Protein AF-A0A662KPR7-F1 (afdb_monomer_lite)

Radius of gyration: 10.77 Å; chains: 1; bounding box: 23×22×25 Å

pLDDT: mean 80.01, std 6.45, range [57.12, 87.06]

Structure (mmCIF, N/CA/C/O backbone):
data_AF-A0A662KPR7-F1
#
_entry.id   AF-A0A662KPR7-F1
#
loop_
_atom_site.group_PDB
_atom_site.id
_atom_site.type_symbol
_atom_site.label_atom_id
_atom_site.label_alt_id
_atom_site.label_comp_id
_atom_site.label_asym_id
_atom_site.label_entity_id
_atom_site.label_seq_id
_atom_site.pdbx_PDB_ins_code
_atom_site.Cartn_x
_atom_site.Cartn_y
_atom_site.Cartn_z
_atom_site.occupancy
_atom_site.B_iso_or_equiv
_atom_site.auth_seq_id
_atom_site.auth_comp_id
_atom_site.auth_asym_id
_atom_site.auth_atom_id
_atom_site.pdbx_PDB_model_num
ATOM 1 N N . MET A 1 1 ? 10.478 -0.808 4.929 1.00 57.12 1 MET A N 1
ATOM 2 C CA . MET A 1 1 ? 9.415 0.220 4.845 1.00 57.12 1 MET A CA 1
ATOM 3 C C . MET A 1 1 ? 8.124 -0.328 5.430 1.00 57.12 1 MET A C 1
ATOM 5 O O . MET A 1 1 ? 7.735 -1.445 5.127 1.00 57.12 1 MET A O 1
ATOM 9 N N . SER A 1 2 ? 7.493 0.449 6.296 1.00 67.38 2 SER A N 1
ATOM 10 C CA . SER A 1 2 ? 6.305 0.087 7.067 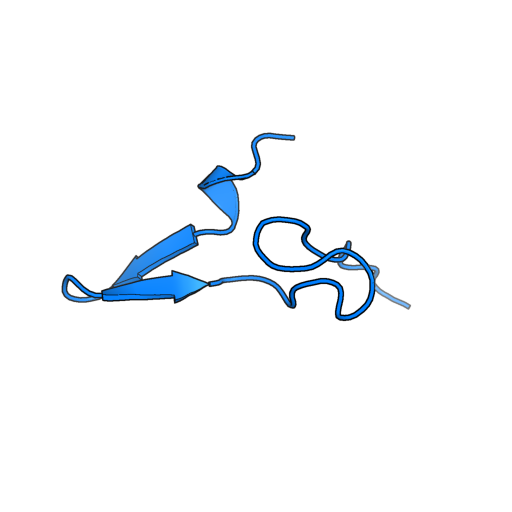1.00 67.38 2 SER A CA 1
ATOM 11 C C . SER A 1 2 ? 5.014 0.156 6.230 1.00 67.38 2 SER A C 1
ATOM 13 O O . SER A 1 2 ? 4.662 1.238 5.772 1.00 67.38 2 SER A O 1
ATOM 15 N N . LYS A 1 3 ? 4.298 -0.969 6.047 1.00 64.75 3 LYS A N 1
ATOM 16 C CA . LYS A 1 3 ? 3.100 -1.100 5.172 1.00 64.75 3 LYS A CA 1
ATOM 17 C C . LYS A 1 3 ? 1.932 -0.162 5.529 1.00 64.75 3 LYS A C 1
ATOM 19 O O . LYS A 1 3 ? 1.196 0.273 4.653 1.00 64.75 3 LYS A O 1
ATOM 24 N N . TRP A 1 4 ? 1.799 0.181 6.806 1.00 75.06 4 TRP A N 1
ATOM 25 C CA . TRP A 1 4 ? 0.793 1.089 7.364 1.00 75.06 4 TRP A CA 1
ATOM 26 C C . TRP A 1 4 ? 0.911 2.527 6.847 1.00 75.06 4 TRP A C 1
ATOM 28 O O . TRP A 1 4 ? -0.086 3.231 6.798 1.00 75.06 4 TRP A O 1
ATOM 38 N N . LYS A 1 5 ? 2.089 2.940 6.357 1.00 76.88 5 LYS A N 1
ATOM 39 C CA . LYS A 1 5 ? 2.290 4.272 5.759 1.00 76.88 5 LYS A CA 1
ATOM 40 C C . LYS A 1 5 ? 1.493 4.492 4.466 1.00 76.88 5 LYS A C 1
ATOM 42 O O . LYS A 1 5 ? 1.325 5.631 4.042 1.00 76.88 5 LYS A O 1
ATOM 47 N N . PHE A 1 6 ? 1.032 3.414 3.830 1.00 79.50 6 PHE A N 1
ATOM 48 C CA . PHE A 1 6 ? 0.237 3.465 2.601 1.00 79.50 6 PHE A CA 1
ATOM 49 C C . PHE A 1 6 ? -1.273 3.466 2.858 1.00 79.50 6 PHE A C 1
ATOM 51 O O . PHE A 1 6 ? -2.048 3.484 1.904 1.00 79.50 6 PHE A O 1
ATOM 58 N N . TYR A 1 7 ? -1.686 3.467 4.123 1.00 81.56 7 TYR A N 1
ATOM 59 C CA . TYR A 1 7 ? -3.066 3.669 4.531 1.00 81.56 7 TYR A CA 1
ATOM 60 C C . TYR A 1 7 ? -3.173 5.049 5.180 1.00 81.56 7 TYR A C 1
ATOM 62 O O . TYR A 1 7 ? -2.362 5.408 6.032 1.00 81.56 7 TYR A O 1
ATOM 70 N N . GLU A 1 8 ? -4.142 5.841 4.746 1.00 8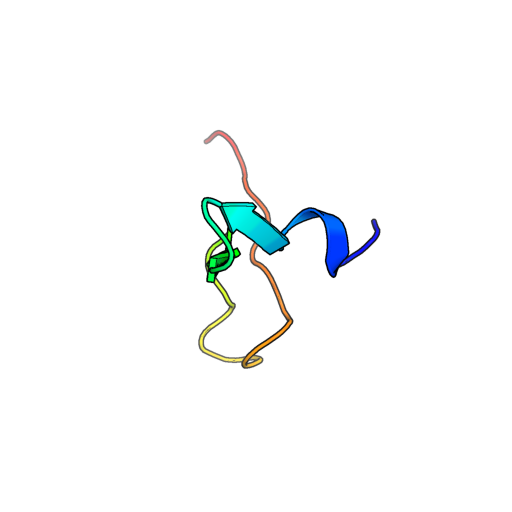4.25 8 GLU A N 1
ATOM 71 C CA . GLU A 1 8 ? -4.448 7.152 5.304 1.00 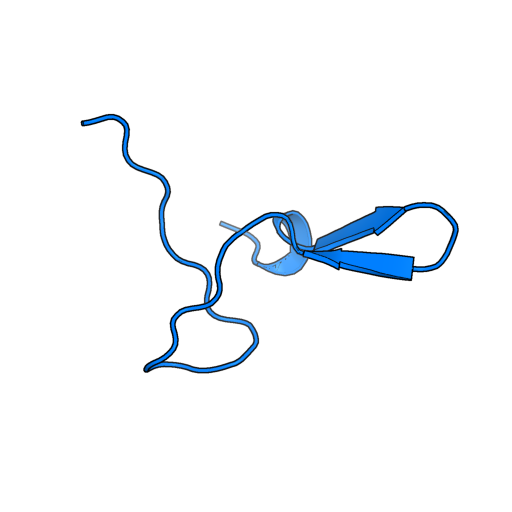84.25 8 GLU A CA 1
ATOM 72 C C . GLU A 1 8 ? -5.910 7.169 5.718 1.00 84.25 8 GLU A C 1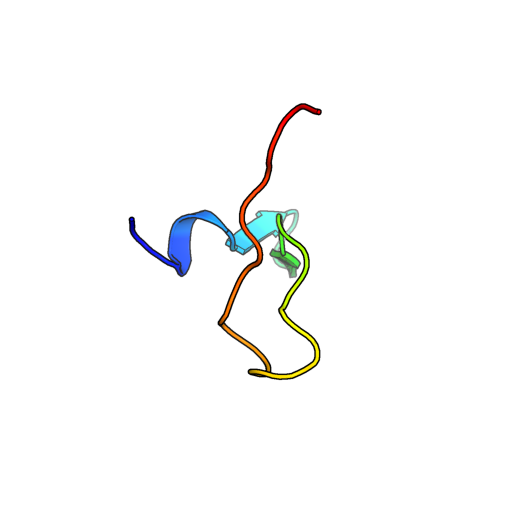
ATOM 74 O O . GLU A 1 8 ? -6.777 6.737 4.970 1.00 84.25 8 GLU A O 1
ATOM 79 N N . VAL A 1 9 ? -6.188 7.655 6.922 1.00 85.38 9 VAL A N 1
ATOM 80 C CA . VAL A 1 9 ? -7.565 7.835 7.368 1.00 85.38 9 VAL A CA 1
ATOM 81 C C . VAL A 1 9 ? -7.969 9.261 7.028 1.00 85.38 9 VAL A C 1
ATOM 83 O O . VAL A 1 9 ? -7.465 10.206 7.631 1.00 85.38 9 VAL A O 1
ATOM 86 N N . LYS A 1 10 ? -8.864 9.409 6.055 1.00 84.75 10 LYS A N 1
ATOM 87 C CA . LYS A 1 10 ? -9.487 10.683 5.700 1.00 84.75 10 LYS A CA 1
ATOM 88 C C . LYS A 1 10 ? -10.950 10.626 6.093 1.00 84.75 10 LYS A C 1
ATOM 90 O O . LYS A 1 10 ? -11.678 9.736 5.666 1.00 84.75 10 LYS A O 1
ATOM 95 N N . ASP A 1 11 ? -11.352 11.558 6.951 1.00 83.19 11 ASP A N 1
ATOM 96 C CA . ASP A 1 11 ? -12.744 11.720 7.384 1.00 83.19 11 ASP A CA 1
ATOM 97 C C . ASP A 1 11 ? -13.364 10.427 7.962 1.00 83.19 11 ASP A C 1
ATOM 99 O O . ASP A 1 11 ? -14.478 10.021 7.645 1.00 83.19 11 ASP A O 1
ATOM 103 N N . GLY A 1 12 ? -12.579 9.691 8.758 1.00 87.06 12 GLY A N 1
ATOM 104 C CA . GLY A 1 12 ? -13.001 8.415 9.352 1.00 87.06 12 GLY A CA 1
ATOM 105 C C . GLY A 1 12 ? -13.038 7.224 8.386 1.00 87.06 12 GLY A C 1
ATOM 106 O O . GLY A 1 12 ? -13.356 6.114 8.809 1.00 87.06 12 GLY A O 1
ATOM 107 N N . LYS A 1 13 ? -12.673 7.410 7.111 1.00 81.62 13 LYS A N 1
ATOM 108 C CA . LYS A 1 13 ? -12.562 6.338 6.115 1.00 81.62 13 LYS A CA 1
ATOM 109 C C . LYS A 1 13 ? -11.101 5.998 5.849 1.00 81.62 13 LYS A C 1
ATOM 111 O O . LYS A 1 13 ? -10.260 6.872 5.659 1.00 81.62 13 LYS A O 1
ATOM 116 N N . LEU A 1 14 ? -10.803 4.701 5.844 1.00 83.44 14 LEU A N 1
ATOM 117 C CA . LEU A 1 14 ? -9.483 4.175 5.516 1.00 83.44 14 LE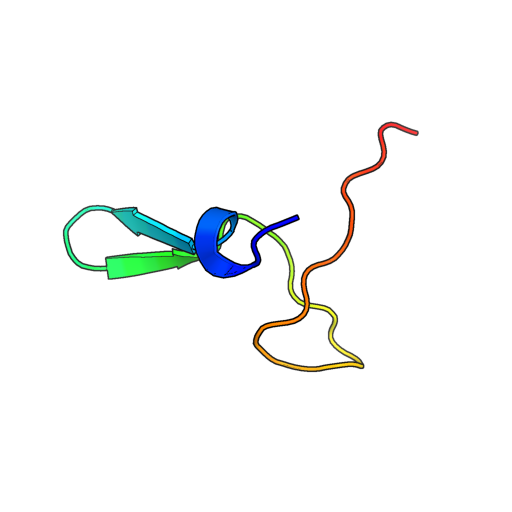U A CA 1
ATOM 118 C C . LEU A 1 14 ? -9.284 4.229 3.995 1.00 83.44 14 LEU A C 1
ATOM 120 O O . LEU A 1 14 ? -9.760 3.365 3.262 1.00 83.44 14 LEU A O 1
ATOM 124 N N . GLU A 1 15 ? -8.578 5.251 3.532 1.00 83.69 15 GLU A N 1
ATOM 125 C CA . GLU A 1 15 ? -8.162 5.413 2.146 1.00 83.69 15 GLU A CA 1
ATOM 126 C C . GLU A 1 15 ? -6.764 4.835 1.921 1.00 83.69 15 GLU A C 1
ATOM 128 O O . GLU A 1 15 ? -5.902 4.791 2.803 1.00 83.69 15 GLU A O 1
ATOM 133 N N . ARG A 1 16 ? -6.521 4.360 0.702 1.00 85.69 16 ARG A N 1
ATOM 134 C CA . ARG A 1 16 ? -5.291 3.655 0.359 1.00 85.69 16 ARG A CA 1
ATOM 135 C C . ARG A 1 16 ? -4.467 4.492 -0.609 1.00 85.69 16 ARG A C 1
ATOM 137 O O . ARG A 1 16 ? -4.892 4.740 -1.730 1.00 85.69 16 ARG A O 1
ATOM 144 N N . LYS A 1 17 ? -3.271 4.905 -0.185 1.00 81.25 17 LYS A N 1
ATOM 145 C CA . LYS A 1 17 ? -2.410 5.841 -0.930 1.00 81.25 17 LYS A CA 1
ATOM 146 C C . LYS A 1 17 ? -1.753 5.241 -2.169 1.00 81.25 17 LYS A C 1
ATOM 148 O O . LYS A 1 17 ? -1.406 5.980 -3.081 1.00 81.25 17 LYS A O 1
ATOM 153 N N . ARG A 1 18 ? -1.546 3.921 -2.209 1.00 80.69 18 ARG A N 1
ATOM 154 C CA . ARG A 1 18 ? -0.878 3.235 -3.326 1.00 80.69 18 ARG A CA 1
ATOM 155 C C . ARG A 1 18 ? -1.744 2.144 -3.938 1.00 80.69 18 ARG A C 1
ATOM 157 O O . ARG A 1 18 ? -2.586 1.538 -3.268 1.00 80.69 18 ARG A O 1
ATOM 164 N N . LYS A 1 19 ? -1.476 1.863 -5.217 1.00 81.81 19 LYS A N 1
ATOM 165 C CA . LYS A 1 19 ? -2.055 0.723 -5.934 1.00 81.81 19 LYS A CA 1
ATOM 166 C C . LYS A 1 19 ? -1.609 -0.578 -5.266 1.00 81.81 19 LYS A C 1
ATOM 168 O O . LYS A 1 19 ? -0.422 -0.766 -4.982 1.00 81.81 19 LYS A O 1
ATOM 173 N N . GLU A 1 20 ? -2.571 -1.456 -4.997 1.00 84.75 20 GLU A N 1
ATOM 174 C CA . GLU A 1 20 ? -2.264 -2.824 -4.588 1.00 84.75 20 GLU A CA 1
ATOM 175 C C . GLU A 1 20 ? -1.779 -3.632 -5.788 1.00 84.75 20 GLU A C 1
ATOM 177 O O . GLU A 1 20 ? -2.167 -3.371 -6.928 1.00 84.75 20 GLU A O 1
ATOM 182 N N . CYS A 1 21 ? -0.936 -4.625 -5.535 1.00 81.88 21 CYS A N 1
ATOM 183 C CA . CYS A 1 21 ? -0.545 -5.558 -6.574 1.00 81.88 21 CYS A CA 1
ATOM 184 C C . CYS A 1 21 ? -1.708 -6.528 -6.859 1.00 81.88 21 CYS A C 1
ATOM 186 O O . CYS A 1 21 ? -2.050 -7.317 -5.973 1.00 81.88 21 CYS A O 1
ATOM 188 N N . PRO A 1 22 ? -2.265 -6.567 -8.088 1.00 82.12 22 PRO A N 1
ATOM 189 C CA . PRO A 1 22 ? -3.395 -7.441 -8.417 1.00 82.12 22 PRO A CA 1
ATOM 190 C C . PRO A 1 22 ? -3.040 -8.934 -8.364 1.00 82.12 22 PRO A C 1
ATOM 192 O O . PRO A 1 22 ? -3.928 -9.772 -8.290 1.00 82.12 22 PRO A O 1
ATOM 195 N N . LYS A 1 23 ? -1.744 -9.281 -8.394 1.00 86.88 23 LYS A N 1
ATOM 196 C CA . LYS A 1 23 ? -1.267 -10.668 -8.284 1.00 86.88 23 LYS A CA 1
ATOM 197 C C . LYS A 1 23 ? -1.021 -11.115 -6.842 1.00 86.88 23 LYS A C 1
ATOM 199 O O . LYS A 1 23 ? -1.127 -12.299 -6.556 1.00 86.88 23 LYS A O 1
ATOM 204 N N . CYS A 1 24 ? -0.649 -10.194 -5.952 1.00 85.56 24 CYS A N 1
ATOM 205 C CA . CYS A 1 24 ? -0.297 -10.524 -4.566 1.00 85.56 24 CYS A CA 1
ATOM 206 C C . CYS A 1 24 ? -1.467 -10.330 -3.593 1.00 85.56 24 CYS A C 1
ATOM 208 O O . CYS A 1 24 ? -1.478 -10.955 -2.537 1.00 85.56 24 CYS A O 1
ATOM 210 N N . GLY A 1 25 ? -2.431 -9.472 -3.938 1.00 77.00 25 GLY A N 1
ATOM 211 C CA . GLY A 1 25 ? -3.613 -9.198 -3.127 1.00 77.00 25 GLY A CA 1
ATOM 212 C C . GLY A 1 25 ? -3.448 -8.054 -2.121 1.00 77.00 25 GLY A C 1
ATOM 213 O O . GLY A 1 25 ? -2.427 -7.355 -2.069 1.00 77.00 25 GLY A O 1
ATOM 214 N N . ALA A 1 26 ? -4.498 -7.866 -1.319 1.00 80.50 26 ALA A N 1
ATOM 215 C CA . ALA A 1 26 ? -4.631 -6.750 -0.393 1.00 80.50 26 ALA A CA 1
ATOM 216 C C . ALA A 1 26 ? -3.482 -6.705 0.632 1.00 80.50 26 ALA A C 1
ATOM 218 O O . ALA A 1 26 ? -3.139 -7.697 1.273 1.00 80.50 26 ALA A O 1
ATOM 219 N N . GLY A 1 27 ? -2.882 -5.523 0.805 1.00 76.06 27 GLY A N 1
ATOM 220 C CA . GLY A 1 27 ? -1.764 -5.303 1.733 1.00 76.06 27 GLY A CA 1
ATOM 221 C C . GLY A 1 27 ? -0.367 -5.396 1.112 1.00 76.06 27 GLY A C 1
ATOM 222 O O . GLY A 1 27 ? 0.621 -5.145 1.813 1.00 76.06 27 GLY A O 1
ATOM 223 N N . VAL A 1 28 ? -0.268 -5.691 -0.189 1.00 82.88 28 VAL A N 1
ATOM 224 C CA . VAL A 1 28 ? 0.969 -5.566 -0.971 1.00 82.88 28 VAL A CA 1
ATOM 225 C C . VAL A 1 28 ? 0.839 -4.393 -1.933 1.00 82.88 28 VAL A C 1
ATOM 227 O O . VAL A 1 28 ? -0.002 -4.396 -2.827 1.00 82.88 28 VAL A O 1
ATOM 230 N N . PHE A 1 29 ? 1.689 -3.387 -1.748 1.00 85.12 29 PHE A N 1
ATOM 231 C CA . PHE A 1 29 ? 1.681 -2.156 -2.533 1.00 85.12 29 PHE A CA 1
ATOM 232 C C . PHE A 1 29 ? 2.774 -2.160 -3.586 1.00 85.12 29 PHE A C 1
ATOM 234 O O . PHE A 1 29 ? 3.895 -2.590 -3.312 1.00 85.12 29 PHE A O 1
ATOM 241 N N . MET A 1 30 ? 2.455 -1.641 -4.767 1.00 83.62 30 MET A N 1
ATOM 242 C CA . MET A 1 30 ? 3.454 -1.408 -5.805 1.00 83.62 30 MET A CA 1
ATOM 243 C C . MET A 1 30 ? 4.400 -0.268 -5.404 1.00 83.62 30 MET A C 1
ATOM 245 O O . MET A 1 30 ? 4.019 0.664 -4.687 1.00 83.62 30 MET A O 1
ATOM 249 N N . ALA A 1 31 ? 5.656 -0.363 -5.841 1.00 82.50 31 ALA A N 1
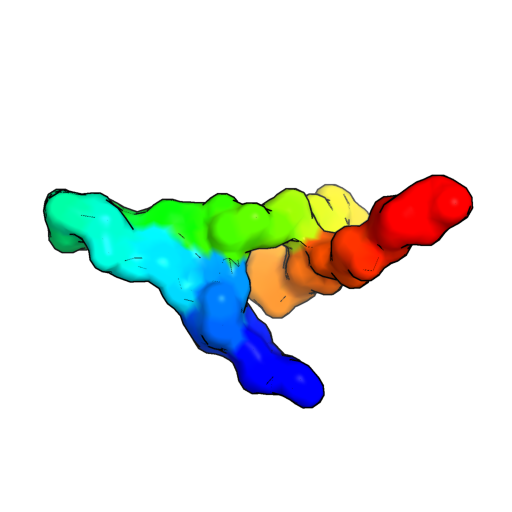ATOM 250 C CA . ALA A 1 31 ? 6.605 0.736 -5.733 1.00 82.50 31 ALA A CA 1
ATOM 251 C C . ALA A 1 31 ? 6.232 1.838 -6.736 1.00 82.50 31 ALA A C 1
ATOM 253 O O . ALA A 1 31 ? 5.739 1.552 -7.824 1.00 82.50 31 ALA A O 1
ATOM 254 N N . GLU A 1 32 ? 6.456 3.091 -6.353 1.00 79.00 32 GLU A N 1
ATOM 255 C CA . GLU A 1 32 ? 6.368 4.225 -7.271 1.00 79.00 32 GLU A CA 1
ATOM 256 C C . GLU A 1 32 ? 7.773 4.470 -7.819 1.00 79.00 32 GLU A C 1
ATOM 258 O O . GLU A 1 32 ? 8.697 4.690 -7.035 1.00 79.00 32 GLU A O 1
ATOM 263 N N . HIS A 1 33 ? 7.928 4.396 -9.138 1.00 81.06 33 HIS A N 1
ATOM 264 C CA . HIS A 1 33 ? 9.140 4.783 -9.851 1.00 81.06 33 HIS A CA 1
ATOM 265 C C . HIS A 1 33 ? 8.784 5.973 -10.743 1.00 81.06 33 HIS A C 1
ATOM 267 O O . HIS A 1 33 ? 7.769 5.926 -11.439 1.00 81.06 33 HIS A O 1
ATOM 273 N N . ALA A 1 34 ? 9.575 7.045 -10.667 1.00 76.62 34 ALA A N 1
ATOM 274 C CA . ALA A 1 34 ? 9.621 8.013 -11.754 1.00 76.62 34 ALA A CA 1
ATOM 275 C C . ALA A 1 34 ? 10.325 7.318 -12.925 1.00 76.62 34 ALA A C 1
ATOM 277 O O . ALA A 1 34 ? 11.288 6.589 -12.674 1.00 76.62 34 ALA A O 1
ATOM 278 N N . ASP A 1 35 ? 9.772 7.468 -14.126 1.00 69.62 35 ASP A N 1
ATOM 279 C CA . ASP A 1 35 ? 10.318 6.899 -15.366 1.00 69.62 35 ASP A CA 1
ATOM 280 C C . ASP A 1 35 ? 11.812 7.223 -15.543 1.00 69.62 35 ASP A C 1
ATOM 282 O O . ASP A 1 35 ? 12.205 8.372 -15.216 1.00 69.62 35 ASP A O 1
#

Secondary structure (DSSP, 8-state):
--GGGGEEEETTEEEESSPBPTTT-TT-BPPP---

Sequence (35 aa):
MSKWKFYEVKDGKLERKRKECPKCGAGVFMAEHAD

Foldseek 3Di:
DDLCVQWDQDPNDTDGNFDADPVPDDSHGDDDDDD